Protein AF-A0A845DPE8-F1 (afdb_monomer_lite)

Structure (mmCIF, N/CA/C/O backbone):
data_AF-A0A845DPE8-F1
#
_entry.id   AF-A0A845DPE8-F1
#
loop_
_atom_site.group_PDB
_atom_site.id
_atom_site.type_symbol
_atom_site.label_atom_id
_atom_site.label_alt_id
_atom_site.label_comp_id
_atom_site.label_asym_id
_atom_site.label_entity_id
_atom_site.label_seq_id
_atom_site.pdbx_PDB_ins_code
_atom_site.Cartn_x
_atom_site.Cartn_y
_atom_site.Cartn_z
_atom_site.occupancy
_atom_site.B_iso_or_equiv
_atom_site.auth_seq_id
_atom_site.auth_comp_id
_atom_site.auth_asym_id
_atom_site.auth_atom_id
_atom_site.pdbx_PDB_model_num
ATOM 1 N N . MET A 1 1 ? -8.644 19.677 -14.264 1.00 54.66 1 MET A N 1
ATOM 2 C CA . MET A 1 1 ? -7.568 18.787 -13.773 1.00 54.66 1 MET A CA 1
ATOM 3 C C . MET A 1 1 ? -7.674 17.481 -14.532 1.00 54.66 1 MET A C 1
ATOM 5 O O . MET A 1 1 ? -8.778 16.967 -14.628 1.00 54.66 1 MET A O 1
ATOM 9 N N . ALA A 1 2 ? -6.586 16.977 -15.113 1.00 63.25 2 ALA A N 1
ATOM 10 C CA . ALA A 1 2 ? -6.613 15.648 -15.720 1.00 63.25 2 ALA A CA 1
ATOM 11 C C . ALA A 1 2 ? -6.779 14.599 -14.609 1.00 63.25 2 ALA A C 1
ATOM 13 O O . ALA A 1 2 ? -5.995 14.603 -13.657 1.00 63.25 2 ALA A O 1
ATOM 14 N N . THR A 1 3 ? -7.810 13.762 -14.722 1.00 82.19 3 THR A N 1
ATOM 15 C CA . THR A 1 3 ? -8.140 12.680 -13.785 1.00 82.19 3 THR A CA 1
ATOM 16 C C . THR A 1 3 ? -6.946 11.735 -13.618 1.00 82.19 3 THR A C 1
ATOM 18 O O . THR A 1 3 ? -6.201 11.499 -14.571 1.00 82.19 3 THR A O 1
ATOM 21 N N . MET A 1 4 ? -6.722 11.234 -12.403 1.00 88.75 4 MET A N 1
ATOM 22 C CA . MET A 1 4 ? -5.732 10.186 -12.153 1.00 88.75 4 MET A CA 1
ATOM 23 C C . MET A 1 4 ? -6.361 8.833 -12.498 1.00 88.75 4 MET A C 1
ATOM 25 O O . MET A 1 4 ? -7.313 8.425 -11.837 1.00 88.75 4 MET A O 1
ATOM 29 N N . ASP A 1 5 ? -5.850 8.165 -13.530 1.00 95.06 5 ASP A N 1
ATOM 30 C CA . ASP A 1 5 ? -6.166 6.770 -13.847 1.00 95.06 5 ASP A CA 1
ATOM 31 C C . ASP A 1 5 ? -4.991 5.853 -13.458 1.00 95.06 5 ASP A C 1
ATOM 33 O O . ASP A 1 5 ? -3.923 6.329 -13.061 1.00 95.06 5 ASP A O 1
ATOM 37 N N . PHE A 1 6 ? -5.174 4.532 -13.549 1.00 95.56 6 PHE A N 1
ATOM 38 C CA . PHE A 1 6 ? -4.122 3.584 -13.170 1.00 95.56 6 PHE A CA 1
ATOM 39 C C . PHE A 1 6 ? -2.873 3.697 -14.044 1.00 95.56 6 PHE A C 1
ATOM 41 O O . PHE A 1 6 ? -1.767 3.597 -13.523 1.00 95.56 6 PHE A O 1
ATOM 48 N N . LYS A 1 7 ? -3.023 3.982 -15.344 1.00 95.38 7 LYS A N 1
ATOM 49 C CA . LYS A 1 7 ? -1.885 4.124 -16.262 1.00 95.38 7 LYS A CA 1
ATOM 50 C C . LYS A 1 7 ? -1.007 5.314 -15.875 1.00 95.38 7 LYS A C 1
ATOM 52 O O . LYS A 1 7 ? 0.221 5.215 -15.810 1.00 95.38 7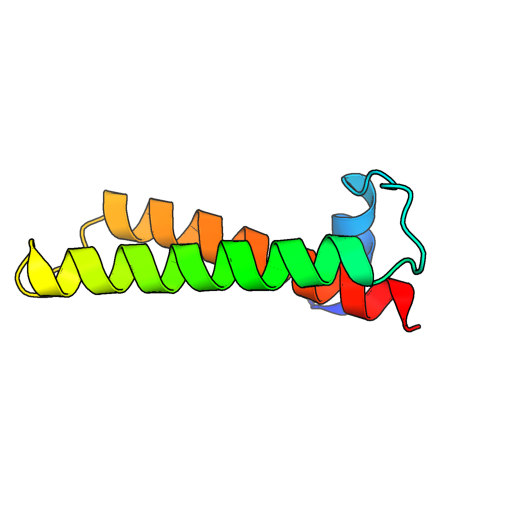 LYS A O 1
ATOM 57 N N . ARG A 1 8 ? -1.635 6.453 -15.589 1.00 96.06 8 ARG A N 1
ATOM 58 C CA . ARG A 1 8 ? -0.948 7.654 -15.130 1.00 96.06 8 ARG A CA 1
ATOM 59 C C . ARG A 1 8 ? -0.353 7.447 -13.747 1.00 96.06 8 ARG A C 1
ATOM 61 O O . ARG A 1 8 ? 0.801 7.806 -13.551 1.00 96.06 8 ARG A O 1
ATOM 68 N N . TYR A 1 9 ? -1.088 6.837 -12.819 1.00 96.75 9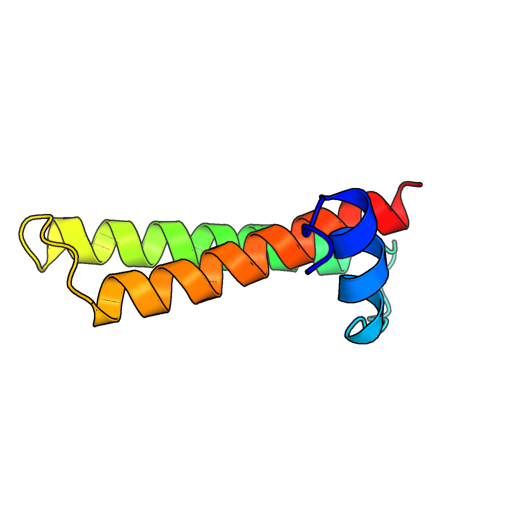 TYR A N 1
ATOM 69 C CA . TYR A 1 9 ? -0.561 6.526 -11.491 1.00 96.75 9 TYR A CA 1
ATOM 70 C C . TYR A 1 9 ? 0.679 5.625 -11.573 1.00 96.75 9 TYR A C 1
ATOM 72 O O . TYR A 1 9 ? 1.669 5.906 -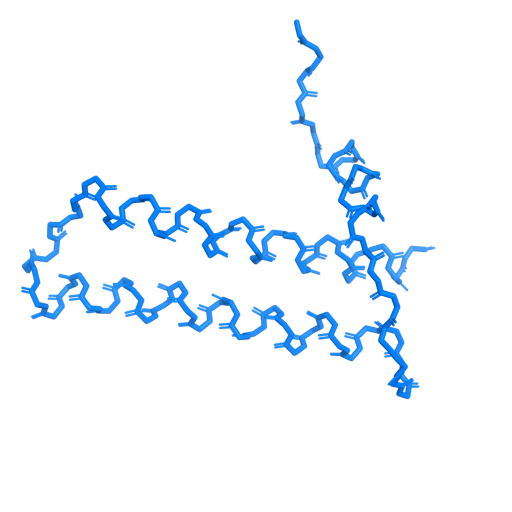10.909 1.00 96.75 9 TYR A O 1
ATOM 80 N N . GLN A 1 10 ? 0.670 4.612 -12.442 1.00 96.62 10 GLN A N 1
ATOM 81 C CA . GLN A 1 10 ? 1.814 3.728 -12.673 1.00 96.62 10 GLN A CA 1
ATOM 82 C C . GLN A 1 10 ? 3.044 4.466 -13.200 1.00 96.62 10 GLN A C 1
ATOM 84 O O . GLN A 1 10 ? 4.153 4.237 -12.727 1.00 96.62 10 GLN A O 1
ATOM 89 N N . THR A 1 11 ? 2.849 5.424 -14.106 1.00 96.06 11 THR A N 1
ATOM 90 C CA . THR A 1 11 ? 3.942 6.287 -14.582 1.00 96.06 11 THR A CA 1
ATOM 91 C C . THR A 1 11 ? 4.473 7.195 -13.467 1.00 96.06 11 THR A C 1
ATOM 93 O O . THR A 1 11 ? 5.680 7.364 -13.307 1.00 96.06 11 THR A O 1
ATOM 96 N N . GLU A 1 12 ? 3.578 7.802 -12.686 1.00 97.06 12 GLU A N 1
ATOM 97 C CA . GLU A 1 12 ? 3.941 8.752 -11.633 1.00 97.06 12 GLU A CA 1
ATOM 98 C C . GLU A 1 12 ? 4.606 8.070 -10.428 1.00 97.06 12 GLU A C 1
ATOM 100 O O . GLU A 1 12 ? 5.563 8.613 -9.877 1.00 97.06 12 GLU A O 1
ATOM 105 N N . SER A 1 13 ? 4.162 6.868 -10.048 1.00 96.38 13 SER A N 1
ATOM 106 C CA . SER A 1 13 ? 4.698 6.117 -8.906 1.00 96.38 13 SER A CA 1
ATOM 107 C C . SER A 1 13 ? 6.163 5.717 -9.100 1.00 96.38 13 SER A C 1
ATOM 109 O O . SER A 1 13 ? 6.908 5.629 -8.125 1.00 96.38 13 SER A O 1
ATOM 111 N N . ARG A 1 14 ? 6.619 5.556 -10.352 1.00 95.88 14 ARG A N 1
ATOM 112 C CA . ARG A 1 14 ? 8.029 5.272 -10.665 1.00 95.88 14 ARG A CA 1
ATOM 113 C C . ARG A 1 14 ? 8.976 6.414 -10.331 1.00 95.88 14 ARG A C 1
ATOM 115 O O . ARG A 1 14 ? 10.157 6.159 -10.126 1.00 95.88 14 ARG A O 1
ATOM 122 N N . LYS A 1 15 ? 8.491 7.652 -10.201 1.00 96.56 15 LYS A N 1
ATOM 123 C CA . LYS A 1 15 ? 9.336 8.793 -9.804 1.00 96.56 15 LYS A CA 1
ATOM 124 C C . LYS A 1 15 ? 9.889 8.655 -8.385 1.00 96.56 15 LYS A C 1
ATOM 126 O O . LYS A 1 15 ? 10.884 9.295 -8.067 1.00 96.56 15 LYS A O 1
ATOM 131 N N . THR A 1 16 ? 9.251 7.842 -7.544 1.00 93.88 16 THR A N 1
ATOM 132 C CA . THR A 1 16 ? 9.673 7.580 -6.162 1.00 93.88 16 THR A CA 1
ATOM 133 C C . THR A 1 16 ? 10.264 6.181 -5.984 1.00 93.88 16 THR A C 1
ATOM 135 O O . THR A 1 16 ? 10.593 5.798 -4.864 1.00 93.88 16 THR A O 1
ATOM 138 N N . TRP A 1 17 ? 10.392 5.400 -7.061 1.00 92.69 17 TRP A N 1
ATOM 139 C CA . TRP A 1 17 ? 10.986 4.069 -7.012 1.00 92.69 17 TRP A CA 1
ATOM 140 C C . TRP A 1 17 ? 12.498 4.157 -6.814 1.00 92.69 17 TRP A C 1
ATOM 142 O O . TRP A 1 17 ? 13.193 4.886 -7.520 1.00 92.69 17 TRP A O 1
ATOM 152 N N . SER A 1 18 ? 13.006 3.368 -5.871 1.00 89.50 18 SER A N 1
ATOM 153 C CA . SER A 1 18 ? 14.434 3.121 -5.698 1.00 89.50 18 SER A CA 1
ATOM 154 C C . SER A 1 18 ? 14.687 1.630 -5.845 1.00 89.50 18 SER A C 1
ATOM 156 O O . SER A 1 18 ? 14.026 0.822 -5.195 1.00 89.50 18 SER A O 1
ATOM 158 N N . LEU A 1 19 ? 15.638 1.264 -6.704 1.00 81.12 19 LEU A N 1
ATOM 159 C CA . LEU A 1 19 ? 15.977 -0.135 -6.927 1.00 81.12 19 LEU A CA 1
ATOM 160 C C . LEU A 1 19 ? 16.590 -0.745 -5.661 1.00 81.12 19 LEU A C 1
ATOM 162 O O . LEU A 1 19 ? 17.603 -0.262 -5.158 1.00 81.12 19 LEU A O 1
ATOM 166 N N . VAL A 1 20 ? 16.010 -1.854 -5.209 1.00 90.31 20 VAL A N 1
ATOM 167 C CA . VAL A 1 20 ? 16.578 -2.722 -4.173 1.00 90.31 20 VAL A CA 1
ATOM 168 C C . VAL A 1 20 ? 17.067 -4.004 -4.841 1.00 90.31 20 VAL A C 1
ATOM 170 O O . VAL A 1 20 ? 16.291 -4.717 -5.477 1.00 90.31 20 VAL A O 1
ATOM 173 N N . HIS A 1 21 ? 18.364 -4.293 -4.726 1.00 90.38 21 HIS A N 1
ATOM 174 C CA . HIS A 1 21 ? 18.956 -5.486 -5.331 1.00 90.38 21 HIS A CA 1
ATOM 175 C C . HIS A 1 21 ? 18.494 -6.760 -4.614 1.00 90.38 21 HIS A C 1
ATOM 177 O O . HIS A 1 21 ? 18.689 -6.920 -3.412 1.00 90.38 21 HIS A O 1
ATOM 183 N N . THR A 1 22 ? 17.882 -7.658 -5.382 1.00 91.75 22 THR A N 1
ATOM 184 C CA . THR A 1 22 ? 17.389 -8.984 -4.983 1.00 91.75 22 THR A CA 1
ATOM 185 C C . THR A 1 22 ? 17.537 -9.939 -6.176 1.00 91.75 22 THR A C 1
ATOM 187 O O . THR A 1 22 ? 17.886 -9.493 -7.271 1.00 91.75 22 THR A O 1
ATOM 190 N N . ASP A 1 23 ? 17.245 -11.229 -5.995 1.00 90.50 23 ASP A N 1
ATOM 191 C CA . ASP A 1 23 ? 17.373 -12.245 -7.057 1.00 90.50 23 ASP A CA 1
ATOM 192 C C . ASP A 1 23 ? 16.346 -12.090 -8.199 1.00 90.50 23 ASP A C 1
ATOM 194 O O . ASP A 1 23 ? 16.519 -12.664 -9.272 1.00 90.50 23 ASP A O 1
ATOM 198 N N . HIS A 1 24 ? 15.281 -11.305 -7.995 1.00 94.25 24 HIS A N 1
ATOM 199 C CA . HIS A 1 24 ? 14.338 -10.905 -9.041 1.00 94.25 24 HIS A CA 1
ATOM 200 C C . HIS A 1 24 ? 13.658 -9.588 -8.659 1.00 94.25 24 HIS A C 1
ATOM 202 O O . HIS A 1 24 ? 13.227 -9.416 -7.521 1.00 94.25 24 HIS A O 1
ATOM 208 N N . SER A 1 25 ? 13.470 -8.689 -9.628 1.00 93.88 25 SER A N 1
ATOM 209 C CA . SER A 1 25 ? 12.875 -7.355 -9.437 1.00 93.88 25 SER A CA 1
ATOM 210 C C . SER A 1 25 ? 11.531 -7.309 -8.690 1.00 93.88 25 SER A C 1
ATOM 212 O O . SER A 1 25 ? 11.236 -6.305 -8.044 1.00 93.88 25 SER A O 1
ATOM 214 N N . ILE A 1 26 ? 10.733 -8.384 -8.712 1.00 96.12 26 ILE A N 1
ATOM 215 C CA . ILE A 1 26 ? 9.435 -8.444 -8.028 1.00 96.12 26 ILE A CA 1
ATOM 216 C C . ILE A 1 26 ? 9.535 -8.866 -6.559 1.00 96.12 26 ILE A C 1
ATOM 218 O O . ILE A 1 26 ? 8.562 -8.704 -5.826 1.00 96.12 26 ILE A O 1
ATOM 222 N N . VAL A 1 27 ? 10.674 -9.401 -6.103 1.00 97.31 27 VAL A N 1
ATOM 223 C CA . VAL A 1 27 ? 10.815 -9.944 -4.740 1.00 97.31 27 VAL A CA 1
ATOM 224 C C . VAL A 1 27 ? 10.594 -8.849 -3.707 1.00 97.31 27 VAL A C 1
ATOM 226 O O . VAL A 1 27 ? 9.697 -8.959 -2.875 1.00 97.31 27 VAL A O 1
ATOM 229 N N . TYR A 1 28 ? 11.366 -7.765 -3.791 1.00 97.00 28 TYR A N 1
ATOM 230 C CA . TYR A 1 28 ? 11.238 -6.642 -2.866 1.00 97.00 28 TYR A CA 1
ATOM 231 C C . TYR A 1 28 ? 9.817 -6.044 -2.832 1.00 97.00 28 TYR A C 1
ATOM 233 O O . TYR A 1 28 ? 9.233 -5.999 -1.746 1.00 97.00 28 TYR A O 1
ATOM 241 N N . PRO A 1 29 ? 9.202 -5.640 -3.963 1.00 97.12 29 PRO A N 1
ATOM 242 C CA . PRO A 1 29 ? 7.880 -5.029 -3.914 1.00 97.12 29 PRO A CA 1
ATOM 243 C C . PRO A 1 29 ? 6.770 -6.015 -3.515 1.00 97.12 29 PRO A C 1
ATOM 245 O O . PRO A 1 29 ? 5.781 -5.589 -2.930 1.00 97.12 29 PRO A O 1
ATOM 248 N N . THR A 1 30 ? 6.933 -7.325 -3.736 1.00 97.94 30 THR A N 1
ATOM 249 C CA . THR A 1 30 ? 5.985 -8.340 -3.229 1.00 97.94 30 THR A CA 1
ATOM 250 C C . THR A 1 30 ? 6.037 -8.459 -1.707 1.00 97.94 30 THR A C 1
ATOM 252 O O . THR A 1 30 ? 4.997 -8.557 -1.055 1.00 97.94 30 THR A O 1
ATOM 255 N N . LEU A 1 31 ? 7.239 -8.422 -1.123 1.00 97.94 31 LEU A N 1
ATOM 256 C CA . LEU A 1 31 ? 7.411 -8.421 0.331 1.00 97.94 31 LEU A CA 1
ATOM 257 C C . LEU A 1 31 ?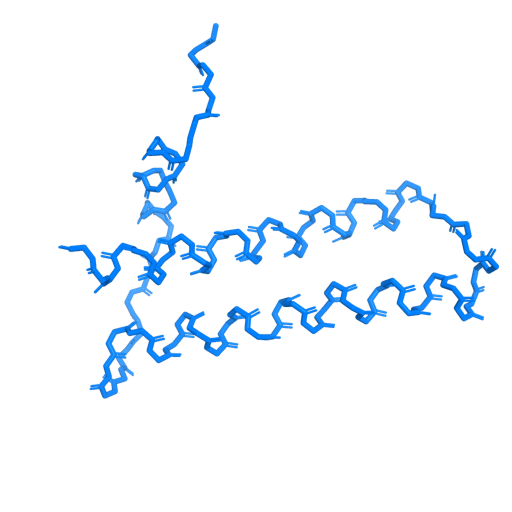 6.870 -7.131 0.965 1.00 97.94 31 LEU A C 1
ATOM 259 O O . LEU A 1 31 ? 6.227 -7.186 2.011 1.00 97.94 31 LEU A O 1
ATOM 263 N N . GLY A 1 32 ? 7.071 -5.989 0.306 1.00 97.94 32 GLY A N 1
ATOM 264 C CA . GLY A 1 32 ? 6.438 -4.731 0.698 1.00 97.94 32 GLY A CA 1
ATOM 265 C C . GLY A 1 32 ? 4.913 -4.819 0.648 1.00 97.94 32 GLY A C 1
ATOM 266 O O . GLY A 1 32 ? 4.247 -4.542 1.638 1.00 97.94 32 GLY A O 1
ATOM 267 N N . LEU A 1 33 ? 4.349 -5.324 -0.454 1.00 98.62 33 LEU A N 1
ATOM 268 C CA . LEU A 1 33 ? 2.901 -5.475 -0.617 1.00 98.62 33 LEU A CA 1
ATOM 269 C C . LEU A 1 33 ? 2.252 -6.263 0.532 1.00 98.62 33 LEU A C 1
ATOM 271 O O . LEU A 1 33 ? 1.220 -5.842 1.056 1.00 98.62 33 LEU A O 1
ATOM 275 N N . VAL A 1 34 ? 2.833 -7.403 0.929 1.00 98.69 34 VAL A N 1
ATOM 276 C CA . VAL A 1 34 ? 2.278 -8.206 2.032 1.00 98.69 34 VAL A CA 1
ATOM 277 C C . VAL A 1 34 ? 2.423 -7.506 3.384 1.00 98.69 34 VAL A C 1
ATOM 279 O O . VAL A 1 34 ? 1.517 -7.619 4.212 1.00 98.69 34 VAL A O 1
ATOM 282 N N . ASN A 1 35 ? 3.514 -6.763 3.599 1.00 98.69 35 ASN A N 1
ATOM 283 C CA . ASN A 1 35 ? 3.704 -5.968 4.808 1.00 98.69 35 ASN A CA 1
ATOM 284 C C . ASN A 1 35 ? 2.585 -4.928 4.953 1.00 98.69 35 ASN A C 1
ATOM 286 O O . ASN A 1 35 ? 1.860 -4.949 5.949 1.00 98.69 35 ASN A O 1
ATOM 290 N N . GLU A 1 36 ? 2.356 -4.118 3.917 1.00 98.69 36 GLU A N 1
ATOM 291 C CA . GLU A 1 36 ? 1.360 -3.038 3.966 1.00 98.69 36 GLU A CA 1
ATOM 292 C C . GLU A 1 36 ? -0.079 -3.568 3.995 1.00 98.69 36 GLU A C 1
ATOM 294 O O . GLU A 1 36 ? -0.943 -3.048 4.704 1.00 98.69 36 GLU A O 1
ATOM 299 N N . ALA A 1 37 ? -0.360 -4.679 3.307 1.00 98.81 37 ALA A N 1
ATOM 300 C CA . ALA A 1 37 ? -1.650 -5.356 3.446 1.00 98.81 37 ALA A CA 1
ATOM 301 C C . ALA A 1 37 ? -1.877 -5.847 4.892 1.00 98.81 37 ALA A C 1
ATOM 303 O O . ALA A 1 37 ? -2.990 -5.760 5.427 1.00 98.81 37 ALA A O 1
ATOM 304 N N . GLY A 1 38 ? -0.817 -6.330 5.546 1.00 98.75 38 GLY A N 1
ATOM 305 C CA . GLY A 1 38 ? -0.814 -6.683 6.963 1.00 98.75 38 GLY A CA 1
ATOM 306 C C . GLY A 1 38 ? -1.058 -5.480 7.876 1.00 98.75 38 GLY A C 1
ATOM 307 O O . GLY A 1 38 ? -1.822 -5.594 8.839 1.00 98.75 38 GLY A O 1
ATOM 308 N N . GLU A 1 39 ? -0.484 -4.320 7.558 1.00 98.75 39 GLU A N 1
ATOM 309 C CA . GLU A 1 39 ? -0.718 -3.055 8.263 1.00 98.75 39 GLU A CA 1
ATOM 310 C C . GLU A 1 39 ? -2.186 -2.619 8.179 1.00 98.75 39 GLU A C 1
ATOM 312 O O . GLU A 1 39 ? -2.811 -2.350 9.215 1.00 98.75 39 GLU A O 1
ATOM 317 N N . VAL A 1 40 ? -2.782 -2.645 6.977 1.00 98.81 40 VAL A N 1
ATOM 318 C CA . VAL A 1 40 ? -4.218 -2.380 6.762 1.00 98.81 40 VAL A CA 1
ATOM 319 C C . VAL A 1 40 ? -5.065 -3.292 7.650 1.00 98.81 40 VAL A C 1
ATOM 321 O O . VAL A 1 40 ? -5.901 -2.816 8.429 1.00 98.81 40 VAL A O 1
ATOM 324 N N . ALA A 1 41 ? -4.830 -4.605 7.577 1.00 98.81 41 ALA A N 1
ATOM 325 C CA . ALA A 1 41 ? -5.555 -5.587 8.377 1.00 98.81 41 ALA A CA 1
ATOM 326 C C . ALA A 1 41 ? -5.359 -5.345 9.883 1.00 98.81 41 ALA A C 1
ATOM 328 O O . ALA A 1 41 ? -6.308 -5.420 10.669 1.00 98.81 41 ALA A O 1
ATOM 329 N N . GLY A 1 42 ? -4.138 -5.000 10.295 1.00 98.69 42 GLY A N 1
ATOM 330 C CA . GLY A 1 42 ? -3.781 -4.679 11.669 1.00 98.69 42 GLY A CA 1
ATOM 331 C C . GLY A 1 42 ? -4.542 -3.472 12.214 1.00 98.69 42 GLY A C 1
ATOM 332 O O . GLY A 1 42 ? -5.038 -3.532 13.344 1.00 98.69 42 GLY A O 1
ATOM 333 N N . LYS A 1 43 ? -4.676 -2.399 11.427 1.00 98.44 43 LYS A N 1
ATOM 334 C CA . LYS A 1 43 ? -5.434 -1.206 11.828 1.00 98.44 43 LYS A CA 1
ATOM 335 C C . LYS A 1 43 ? -6.932 -1.483 11.906 1.00 98.44 43 LYS A C 1
ATOM 337 O O . LYS A 1 43 ? -7.535 -1.163 12.928 1.00 98.44 43 LYS A O 1
ATOM 342 N N . ILE A 1 44 ? -7.516 -2.153 10.908 1.00 98.62 44 ILE A N 1
ATOM 343 C CA . ILE A 1 44 ? -8.933 -2.558 10.949 1.00 98.62 44 ILE A CA 1
ATOM 344 C C . ILE A 1 44 ? -9.212 -3.433 12.175 1.00 98.62 44 ILE A C 1
ATOM 346 O O . ILE A 1 44 ? -10.128 -3.146 12.942 1.00 98.62 44 ILE A O 1
ATOM 350 N N . LYS A 1 45 ? -8.376 -4.446 12.431 1.00 98.69 45 LYS A N 1
ATOM 351 C CA . LYS A 1 45 ? -8.505 -5.305 13.615 1.00 98.69 45 LYS A CA 1
ATOM 352 C C . LYS A 1 45 ? -8.532 -4.491 14.912 1.00 98.69 45 LYS A C 1
ATOM 354 O O . LYS A 1 45 ? -9.365 -4.759 15.772 1.00 98.69 45 LYS A O 1
ATOM 359 N N . LYS A 1 46 ? -7.636 -3.508 15.064 1.00 98.50 46 LYS A N 1
ATOM 360 C CA . LYS A 1 46 ? -7.587 -2.636 16.252 1.00 98.50 46 LYS A CA 1
ATOM 361 C C . LYS A 1 46 ? -8.847 -1.780 16.386 1.00 98.50 46 LYS A C 1
ATOM 363 O O . LYS A 1 46 ? -9.359 -1.662 17.490 1.00 98.50 46 LYS A O 1
ATOM 368 N N . VAL A 1 47 ? -9.386 -1.241 15.290 1.00 98.56 47 VAL A N 1
ATOM 369 C CA . VAL A 1 47 ? -10.656 -0.491 15.316 1.00 98.56 47 VAL A CA 1
ATOM 370 C C . VAL A 1 47 ? -11.794 -1.354 15.867 1.00 98.56 47 VAL A C 1
ATOM 372 O O . VAL A 1 47 ? -12.515 -0.931 16.766 1.00 98.56 47 VAL A O 1
ATOM 375 N N . PHE A 1 48 ? -11.940 -2.586 15.384 1.00 98.50 48 PHE A N 1
ATOM 376 C CA . PHE A 1 48 ? -13.016 -3.459 15.855 1.00 98.50 48 PHE A CA 1
ATOM 377 C C . PHE A 1 48 ? -12.780 -4.017 17.265 1.00 98.50 48 PHE A C 1
ATOM 379 O O . PHE A 1 48 ? -13.744 -4.213 17.998 1.00 98.50 48 PHE A O 1
ATOM 386 N N . ARG A 1 49 ? -11.523 -4.244 17.667 1.00 98.56 49 ARG A N 1
ATOM 387 C CA . ARG A 1 49 ? -11.175 -4.741 19.009 1.00 98.56 49 ARG A CA 1
ATOM 388 C C . ARG A 1 49 ? -11.282 -3.663 20.090 1.00 98.56 49 ARG A C 1
ATOM 390 O O . ARG A 1 49 ? -11.783 -3.948 21.169 1.00 98.56 49 ARG A O 1
ATOM 397 N N . ASP A 1 50 ? -10.783 -2.461 19.803 1.00 98.12 50 ASP A N 1
ATOM 398 C CA . ASP A 1 50 ? -10.519 -1.429 20.817 1.00 98.12 50 ASP A CA 1
ATOM 399 C C . ASP A 1 50 ? -11.492 -0.243 20.732 1.00 98.12 50 ASP A C 1
ATOM 401 O O . ASP A 1 50 ? -11.580 0.540 21.674 1.00 98.12 50 ASP A O 1
ATOM 405 N N . LYS A 1 51 ? -12.186 -0.068 19.598 1.00 97.75 51 LYS A N 1
ATOM 406 C CA . LYS A 1 51 ? -12.987 1.134 19.297 1.00 97.75 51 LYS A CA 1
ATOM 407 C C . LYS A 1 51 ? -14.432 0.822 18.913 1.00 97.75 51 LYS A C 1
ATOM 409 O O . LYS A 1 51 ? -15.074 1.639 18.262 1.00 97.75 51 LYS A O 1
ATOM 414 N N . GLU A 1 52 ? -14.922 -0.372 19.247 1.00 97.75 52 GLU A N 1
ATOM 415 C CA . GLU A 1 52 ? -16.303 -0.806 18.965 1.00 97.75 52 GLU A CA 1
ATOM 416 C C . GLU A 1 52 ? -16.692 -0.686 17.476 1.00 97.75 52 GLU A C 1
ATOM 418 O O . GLU A 1 52 ? -17.848 -0.468 17.122 1.00 97.75 52 GLU A O 1
ATOM 423 N N . GLY A 1 53 ? -15.710 -0.803 16.574 1.00 97.62 53 GLY A N 1
ATOM 424 C CA . GLY A 1 53 ? -15.928 -0.654 15.133 1.00 97.62 53 GLY A CA 1
ATOM 425 C C . GLY A 1 53 ? -16.047 0.796 14.644 1.00 97.62 53 GLY A C 1
ATOM 426 O O . GLY A 1 53 ? -16.238 1.017 13.447 1.00 97.62 53 GLY A O 1
ATOM 427 N N . VAL A 1 54 ? -15.902 1.797 15.518 1.00 98.44 54 VAL A N 1
ATOM 428 C CA . VAL A 1 54 ? -15.976 3.214 15.147 1.00 98.44 54 VAL A CA 1
ATOM 429 C C . VAL A 1 54 ? -14.645 3.676 14.550 1.00 98.44 54 VAL A C 1
ATOM 431 O O . VAL A 1 54 ? -13.622 3.765 15.230 1.00 98.44 54 VAL A O 1
ATOM 434 N N . ILE A 1 55 ? -14.661 4.007 13.257 1.00 98.12 55 ILE A N 1
ATOM 435 C CA . ILE A 1 55 ? -13.508 4.569 12.540 1.00 98.12 55 ILE A CA 1
ATOM 436 C C . ILE A 1 55 ? -13.464 6.082 12.774 1.00 98.12 55 ILE A C 1
ATOM 438 O O . ILE A 1 55 ? -14.292 6.819 12.236 1.00 98.12 55 ILE A O 1
ATOM 442 N N . SER A 1 56 ? -12.472 6.549 13.533 1.00 98.25 56 SER A N 1
ATOM 443 C CA . SER A 1 56 ? -12.200 7.983 13.695 1.00 98.25 56 SER A CA 1
ATOM 444 C C . SER A 1 56 ? -11.521 8.590 12.459 1.00 98.25 56 SER A C 1
ATOM 446 O O . SER A 1 56 ? -11.019 7.876 11.586 1.00 98.25 56 SER A O 1
ATOM 448 N N . ASP A 1 57 ? -11.424 9.919 12.400 1.00 98.44 57 ASP A N 1
ATOM 449 C CA . ASP A 1 57 ? -10.677 10.598 11.334 1.00 98.44 57 ASP A CA 1
ATOM 450 C C . ASP A 1 57 ? -9.187 10.237 11.338 1.00 98.44 57 ASP A C 1
ATOM 452 O O . ASP A 1 57 ? -8.586 10.079 10.273 1.00 98.44 57 ASP A O 1
ATOM 456 N N . ALA A 1 58 ? -8.606 10.019 12.521 1.00 98.06 58 ALA A N 1
ATOM 457 C CA . ALA A 1 58 ? -7.232 9.546 12.653 1.00 98.06 58 ALA A CA 1
ATOM 458 C C . ALA A 1 58 ? -7.065 8.122 12.094 1.00 98.06 58 ALA A C 1
ATOM 460 O O . ALA A 1 58 ? -6.109 7.856 11.367 1.00 98.06 58 ALA A O 1
ATOM 461 N N . ASP A 1 59 ? -8.018 7.220 12.361 1.00 98.25 59 ASP A N 1
ATOM 462 C CA . ASP A 1 59 ? -8.011 5.866 11.788 1.00 98.25 59 ASP A CA 1
ATOM 463 C C . ASP A 1 59 ? -8.153 5.906 10.270 1.00 98.25 59 ASP A C 1
ATOM 465 O O . ASP A 1 59 ? -7.438 5.208 9.557 1.00 98.25 59 ASP A O 1
ATOM 469 N N . ARG A 1 60 ? -9.046 6.761 9.760 1.00 98.38 60 ARG A N 1
ATOM 470 C CA . ARG A 1 60 ? -9.243 6.950 8.322 1.00 98.38 60 ARG A CA 1
ATOM 471 C C . ARG A 1 60 ? -7.979 7.474 7.648 1.00 98.38 60 ARG A C 1
ATOM 473 O O . ARG A 1 60 ? -7.644 6.998 6.567 1.00 98.38 60 ARG A O 1
ATOM 480 N N . ALA A 1 61 ? -7.300 8.449 8.248 1.00 98.38 61 ALA A N 1
ATOM 481 C CA . ALA A 1 61 ? -6.044 8.977 7.725 1.00 98.38 61 ALA A CA 1
ATOM 482 C C . ALA A 1 61 ? -4.953 7.897 7.707 1.00 98.38 61 ALA A C 1
ATOM 484 O O . ALA A 1 61 ? -4.305 7.706 6.681 1.00 98.38 61 ALA A O 1
ATOM 485 N N . ALA A 1 62 ? -4.822 7.132 8.794 1.00 98.06 62 ALA A N 1
ATOM 486 C CA . ALA A 1 62 ? -3.859 6.042 8.877 1.00 98.06 62 ALA A CA 1
ATOM 487 C C . ALA A 1 62 ? -4.155 4.929 7.857 1.00 98.06 62 ALA A C 1
ATOM 489 O O . ALA A 1 62 ? -3.248 4.475 7.174 1.00 98.06 62 ALA A O 1
ATOM 490 N N . LEU A 1 63 ? -5.419 4.525 7.696 1.00 98.44 63 LEU A N 1
ATOM 491 C CA . LEU A 1 63 ? -5.826 3.535 6.692 1.00 98.44 63 LEU A CA 1
ATOM 492 C C . LEU A 1 63 ? -5.563 4.016 5.263 1.00 98.44 63 LEU A C 1
ATOM 494 O O . LEU A 1 63 ? -5.148 3.223 4.427 1.00 98.44 63 LEU A O 1
ATOM 498 N N . LYS A 1 64 ? -5.796 5.302 4.971 1.00 98.44 64 LYS A N 1
ATOM 499 C CA . LYS A 1 64 ? -5.485 5.880 3.655 1.00 98.44 64 LYS A CA 1
ATOM 500 C C . LYS A 1 64 ? -3.994 5.811 3.334 1.00 98.44 64 LYS A C 1
ATOM 502 O O . LYS A 1 64 ? -3.678 5.614 2.167 1.00 98.44 64 LYS A O 1
ATOM 507 N N . SER A 1 65 ? -3.125 5.977 4.334 1.00 97.94 65 SER A N 1
ATOM 508 C CA . SER A 1 65 ? -1.677 5.827 4.160 1.00 97.94 65 SER A CA 1
ATOM 509 C C . SER A 1 65 ? -1.345 4.406 3.712 1.00 97.94 65 SER A C 1
ATOM 511 O O . SER A 1 65 ? -0.909 4.229 2.582 1.00 97.94 65 SER A O 1
ATOM 513 N N . GLU A 1 66 ? -1.708 3.398 4.514 1.00 98.56 66 GLU A N 1
ATOM 514 C CA . GLU A 1 66 ? -1.368 2.000 4.195 1.00 98.56 66 GLU A CA 1
ATOM 515 C C . GLU A 1 66 ? -1.999 1.524 2.885 1.00 98.56 66 GLU A C 1
ATOM 517 O O . GLU A 1 66 ? -1.386 0.807 2.106 1.00 98.56 66 GLU A O 1
ATOM 522 N N . LEU A 1 67 ? -3.245 1.926 2.604 1.00 98.69 67 LEU A N 1
ATOM 523 C CA . LEU A 1 67 ? -3.895 1.602 1.332 1.00 98.69 67 LEU A CA 1
ATOM 524 C C . LEU A 1 67 ? -3.181 2.262 0.144 1.00 98.69 67 LEU A C 1
ATOM 526 O O . LEU A 1 67 ? -3.164 1.695 -0.950 1.00 98.69 67 LEU A O 1
ATOM 530 N N . GLY A 1 68 ? -2.611 3.450 0.350 1.00 98.19 68 GLY A N 1
ATOM 531 C CA . GLY A 1 68 ? -1.752 4.114 -0.621 1.00 98.19 68 GLY A CA 1
ATOM 532 C C . GLY A 1 68 ? -0.473 3.322 -0.878 1.00 98.19 68 GLY A C 1
ATOM 533 O O . GLY A 1 68 ? -0.117 3.126 -2.038 1.00 98.19 68 GLY A O 1
ATOM 534 N N . ASP A 1 69 ? 0.153 2.800 0.174 1.00 98.50 69 ASP A N 1
ATOM 535 C CA . ASP A 1 69 ? 1.377 2.005 0.067 1.00 98.50 69 ASP A CA 1
ATOM 536 C C . ASP A 1 69 ? 1.111 0.623 -0.560 1.00 98.50 69 ASP A C 1
ATOM 538 O O . ASP A 1 69 ? 1.851 0.188 -1.445 1.00 98.50 69 ASP A O 1
ATOM 542 N N . VAL A 1 70 ? -0.020 -0.020 -0.235 1.00 98.75 70 VAL A N 1
ATOM 543 C CA . VAL A 1 70 ? -0.513 -1.228 -0.927 1.00 98.75 70 VAL A CA 1
ATOM 544 C C . VAL A 1 70 ? -0.667 -0.974 -2.426 1.00 98.75 70 VAL A C 1
ATOM 546 O O . VAL A 1 70 ? -0.175 -1.754 -3.246 1.00 98.75 70 VAL A O 1
ATOM 549 N N . LEU A 1 71 ? -1.341 0.119 -2.802 1.00 98.44 71 LEU A N 1
ATOM 550 C CA . LEU A 1 71 ? -1.510 0.484 -4.207 1.00 98.44 71 LEU A CA 1
ATOM 551 C C . LEU A 1 71 ? -0.154 0.746 -4.874 1.00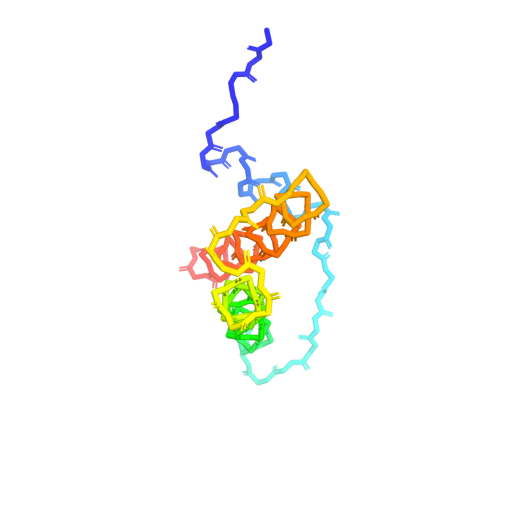 98.44 71 LEU A C 1
ATOM 553 O O . LEU A 1 71 ? 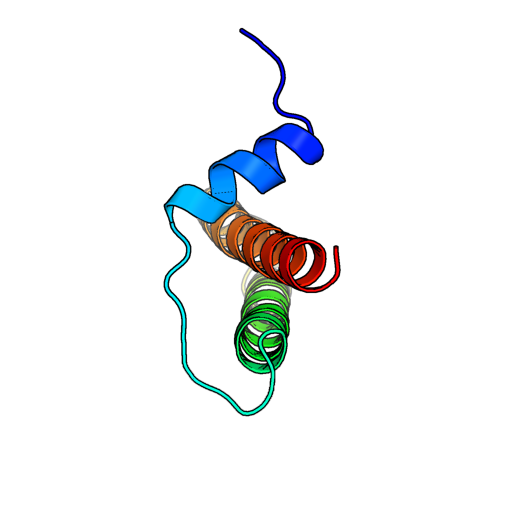0.055 0.327 -6.015 1.00 98.44 71 LEU A O 1
ATOM 557 N N . TRP A 1 72 ? 0.766 1.411 -4.175 1.00 98.38 72 TRP A N 1
ATOM 558 C CA . TRP A 1 72 ? 2.092 1.718 -4.690 1.00 98.38 72 TRP A CA 1
ATOM 559 C C . TRP A 1 72 ? 2.889 0.445 -4.984 1.00 98.38 72 TRP A C 1
ATOM 561 O O . TRP A 1 72 ? 3.353 0.286 -6.114 1.00 98.38 72 TRP A O 1
ATOM 571 N N . TYR A 1 73 ? 2.980 -0.495 -4.036 1.00 98.38 73 TYR A N 1
ATOM 572 C CA . TYR A 1 73 ? 3.695 -1.759 -4.240 1.00 98.38 73 TYR A CA 1
ATOM 573 C C . TYR A 1 73 ? 3.061 -2.627 -5.326 1.00 98.38 73 TYR A C 1
ATOM 575 O O . TYR A 1 73 ? 3.782 -3.123 -6.191 1.00 98.38 73 TYR A O 1
ATOM 583 N N . LEU A 1 74 ? 1.728 -2.754 -5.349 1.00 98.50 74 LEU A N 1
ATOM 584 C CA . LEU A 1 74 ? 1.019 -3.450 -6.428 1.00 98.50 74 LEU A CA 1
ATOM 585 C C . LEU A 1 74 ? 1.399 -2.869 -7.797 1.00 98.50 74 LEU A C 1
ATOM 587 O O . LEU A 1 74 ? 1.699 -3.599 -8.737 1.00 98.50 74 LEU A O 1
ATOM 591 N N . THR A 1 75 ? 1.444 -1.543 -7.884 1.00 98.19 75 THR A N 1
ATOM 592 C CA . THR A 1 75 ? 1.802 -0.820 -9.105 1.00 98.19 75 THR A CA 1
ATOM 593 C C . THR A 1 75 ? 3.262 -1.050 -9.513 1.00 98.19 75 THR A C 1
ATOM 595 O O . THR A 1 75 ? 3.549 -1.160 -10.707 1.00 98.19 75 THR A O 1
ATOM 598 N N . GLN A 1 76 ? 4.190 -1.164 -8.553 1.00 97.88 76 GLN A N 1
ATOM 599 C CA . GLN A 1 76 ? 5.581 -1.521 -8.853 1.00 97.88 76 GLN A CA 1
ATOM 600 C C . GLN A 1 76 ? 5.679 -2.937 -9.416 1.00 97.88 76 GLN A C 1
ATOM 602 O O . GLN A 1 76 ? 6.334 -3.128 -10.433 1.00 97.88 76 GLN A O 1
ATOM 607 N N . ILE A 1 77 ? 4.975 -3.906 -8.822 1.00 97.62 77 ILE A N 1
ATOM 608 C CA . ILE A 1 77 ? 4.948 -5.289 -9.323 1.00 97.62 77 ILE A CA 1
ATOM 609 C C . ILE A 1 77 ? 4.418 -5.327 -10.758 1.00 97.62 77 ILE A C 1
ATOM 611 O O . ILE A 1 77 ? 5.047 -5.938 -11.615 1.00 97.62 77 ILE A O 1
ATOM 615 N N . CYS A 1 78 ? 3.313 -4.629 -11.043 1.00 97.75 78 CYS A N 1
ATOM 616 C CA . CYS A 1 78 ? 2.788 -4.531 -12.406 1.00 97.75 78 CYS A CA 1
ATOM 617 C C . CYS A 1 78 ? 3.793 -3.906 -13.382 1.00 97.75 78 CYS A C 1
ATOM 619 O O . CYS A 1 78 ? 3.809 -4.286 -14.542 1.00 97.75 78 CYS A O 1
ATOM 621 N N . THR A 1 79 ? 4.620 -2.959 -12.932 1.00 96.69 79 THR A N 1
ATOM 622 C CA . THR A 1 79 ? 5.630 -2.313 -13.789 1.00 96.69 79 THR A CA 1
ATOM 623 C C . THR A 1 79 ? 6.826 -3.215 -14.066 1.00 96.69 79 THR A C 1
ATOM 625 O O . THR A 1 79 ? 7.387 -3.154 -15.147 1.00 96.69 79 THR A O 1
ATOM 628 N N . GLU A 1 80 ? 7.236 -4.041 -13.106 1.00 95.75 80 GLU A N 1
ATOM 629 C CA . GLU A 1 80 ? 8.351 -4.979 -13.287 1.00 95.75 80 GLU A CA 1
ATOM 630 C C . GLU A 1 80 ? 7.962 -6.225 -14.112 1.00 95.75 80 GLU A C 1
ATOM 632 O O . GLU A 1 80 ? 8.838 -7.013 -14.466 1.00 95.75 80 GLU A O 1
ATOM 637 N N . LEU A 1 81 ? 6.665 -6.426 -14.385 1.00 95.56 81 LEU A N 1
ATOM 638 C CA . LEU A 1 81 ? 6.120 -7.539 -15.175 1.00 95.56 81 LEU A CA 1
ATOM 639 C C . LEU A 1 81 ? 5.657 -7.141 -16.591 1.00 95.56 81 LEU A C 1
ATOM 641 O O . LEU A 1 81 ? 5.258 -8.032 -17.343 1.00 95.56 81 LEU A O 1
ATOM 645 N N . ASP A 1 82 ? 5.674 -5.848 -16.926 1.00 90.62 82 ASP A N 1
ATOM 646 C CA . ASP A 1 82 ? 5.344 -5.296 -18.255 1.00 90.62 82 ASP A CA 1
ATOM 647 C C . ASP A 1 82 ? 6.617 -5.133 -19.104 1.00 90.62 82 ASP A C 1
ATOM 649 O O . ASP A 1 82 ? 6.601 -5.535 -20.291 1.00 90.62 82 ASP A O 1
#

Secondary structure (DSSP, 8-state):
-----HHHHHHHHGGG------SSTTHHHHHHHHHHHHHHHHHHHHHHHHSTT---HHHHHHHHHHHHHHHHHHHHHHHHT-

Radius of gyration: 15.12 Å; chains: 1; bounding box: 35×31×39 Å

Foldseek 3Di:
DPDDDLVNVLVVLVVPDDQDDDPARLPVLVVQLVVLVVVLVVLQVCCVVPVVVDQDPVSVVSNVVSVVSNSSSVSSNVVSVD

Sequence (82 aa):
MATMDFKRYQTESRKTWSLVHTDHSIVYPTLGLVNEAGEVAGKIKKVFRDKEGVISDADRAALKSELGDVLWYLTQICTELD

pLDDT: mean 95.61, std 6.74, range [54.66, 98.81]